Protein AF-X1RIW9-F1 (afdb_monomer_lite)

Secondary structure (DSSP, 8-state):
-HHHHHHHHHHT---HHHHHHHHHHHHHHHHHHHHHHHHHHHHHHHTSS-HHHHHHHHHHHHHHHHHHHHHHHHHHHHHHHHHHHHTTS-STTTTTS--

InterPro domains:
  IPR000731 Sterol-sensing domain [PS50156] (1-81)
  IPR004869 Membrane transport protein MMPL domain [PF03176] (4-80)
  IPR022813 Protein-export membrane protein SecD/SecF, archaeal and bacterial [PTHR30081] (1-81)

Sequence (99 aa):
QFHNRYQEELTRSKSVGDAIINSMSRILPTVSIALLATMIGFITLYISEVPMIRDFGMMLAVGIVLSYVAGLFLLHSIVYLGDMRNYGLTPHILYLLKN

pLDDT: mean 74.33, std 14.31, range [46.16, 93.75]

Structure (mmCIF, N/CA/C/O backbone):
data_AF-X1RIW9-F1
#
_entry.id   AF-X1RIW9-F1
#
loop_
_atom_site.group_PDB
_atom_site.id
_atom_site.type_symbol
_atom_site.label_atom_id
_atom_site.label_alt_id
_atom_site.label_comp_id
_atom_site.label_asym_id
_atom_site.label_entity_id
_atom_site.label_seq_id
_atom_site.pdbx_PDB_ins_code
_atom_site.Cartn_x
_atom_site.Cartn_y
_atom_site.Cartn_z
_atom_site.occupancy
_atom_site.B_iso_or_equiv
_atom_site.auth_seq_id
_atom_site.auth_comp_id
_atom_site.auth_asym_id
_atom_site.auth_atom_id
_atom_site.pdbx_PDB_model_num
ATOM 1 N N . GLN A 1 1 ? -11.211 -3.985 45.601 1.00 53.16 1 GLN A N 1
ATOM 2 C CA . GLN A 1 1 ? -10.758 -2.777 44.871 1.00 53.16 1 GLN A CA 1
ATOM 3 C C . GLN A 1 1 ? -9.961 -3.127 43.609 1.00 53.16 1 GLN A C 1
ATOM 5 O O . GLN A 1 1 ? -10.331 -2.642 42.551 1.00 53.16 1 GLN A O 1
ATOM 10 N N . PHE A 1 2 ? -8.981 -4.043 43.655 1.00 53.81 2 PHE A N 1
ATOM 11 C CA . PHE A 1 2 ? -8.292 -4.542 42.444 1.00 53.81 2 PHE A CA 1
ATOM 12 C C . PHE A 1 2 ? -9.211 -5.243 41.430 1.00 53.81 2 PHE A C 1
ATOM 14 O O . PHE A 1 2 ? -9.126 -4.977 40.237 1.00 53.81 2 PHE A O 1
ATOM 21 N N . HIS A 1 3 ? -10.149 -6.070 41.901 1.00 54.50 3 HIS A N 1
ATOM 22 C CA . HIS A 1 3 ? -11.104 -6.761 41.024 1.00 54.50 3 HIS A CA 1
ATOM 23 C C . HIS A 1 3 ? -12.048 -5.803 40.277 1.00 54.50 3 HIS A C 1
ATOM 25 O O . HIS A 1 3 ? -12.467 -6.108 39.171 1.00 54.50 3 HIS A O 1
ATOM 31 N N . ASN A 1 4 ? -12.337 -4.624 40.843 1.00 55.84 4 ASN A N 1
ATOM 32 C CA . ASN A 1 4 ? -13.199 -3.631 40.197 1.00 55.84 4 ASN A CA 1
ATOM 33 C C . ASN A 1 4 ? -12.450 -2.863 39.095 1.00 55.84 4 ASN A C 1
ATOM 35 O O . ASN A 1 4 ? -13.022 -2.586 38.049 1.00 55.84 4 ASN A O 1
ATOM 39 N N . ARG A 1 5 ? -11.146 -2.597 39.289 1.00 61.66 5 ARG A N 1
ATOM 40 C CA . ARG A 1 5 ? -10.297 -1.955 38.270 1.00 61.66 5 ARG A CA 1
ATOM 41 C C . ARG A 1 5 ? -9.962 -2.874 37.095 1.00 61.66 5 ARG A C 1
ATOM 43 O O . ARG A 1 5 ? -9.918 -2.397 35.970 1.00 61.66 5 ARG A O 1
ATOM 50 N N . TYR A 1 6 ? -9.789 -4.175 37.339 1.00 58.22 6 TYR A N 1
ATOM 51 C CA . TYR A 1 6 ? -9.568 -5.148 36.263 1.00 58.22 6 TYR A CA 1
ATOM 52 C C . TYR A 1 6 ? -10.805 -5.286 35.357 1.00 58.22 6 TYR A C 1
ATOM 54 O O . TYR A 1 6 ? -10.685 -5.330 34.136 1.00 58.22 6 TYR A O 1
ATOM 62 N N . GLN A 1 7 ? -12.008 -5.266 35.945 1.00 55.84 7 GLN A N 1
ATOM 63 C CA . GLN A 1 7 ? -13.268 -5.273 35.191 1.00 55.84 7 GLN A CA 1
ATOM 64 C C . GLN A 1 7 ? -13.510 -3.941 34.452 1.00 55.84 7 GLN A C 1
ATOM 66 O O . GLN A 1 7 ? -13.996 -3.944 33.320 1.00 55.84 7 GLN A O 1
ATOM 71 N N . GLU A 1 8 ? -13.093 -2.801 35.020 1.00 53.72 8 GLU A N 1
ATOM 72 C CA . GLU A 1 8 ? -13.081 -1.513 34.307 1.00 53.72 8 GLU A CA 1
ATOM 73 C C . GLU A 1 8 ? -12.091 -1.493 33.132 1.00 53.72 8 GLU A C 1
ATOM 75 O O . GLU A 1 8 ? -12.419 -0.943 32.085 1.00 53.72 8 GLU A O 1
ATOM 80 N N . GLU A 1 9 ? -10.910 -2.108 33.246 1.00 52.59 9 GLU A N 1
ATOM 81 C CA . GLU A 1 9 ? -9.934 -2.192 32.146 1.00 52.59 9 GLU A CA 1
ATOM 82 C C . GLU A 1 9 ? -10.389 -3.120 31.010 1.00 52.59 9 GLU A C 1
ATOM 84 O O . GLU A 1 9 ? -10.129 -2.826 29.840 1.00 52.59 9 GLU A O 1
ATOM 89 N N . LEU A 1 10 ? -11.158 -4.170 31.312 1.00 53.66 10 LEU A N 1
ATOM 90 C CA . LEU A 1 10 ? -11.819 -5.003 30.300 1.00 53.66 10 LEU A CA 1
ATOM 91 C C . LEU A 1 10 ? -12.982 -4.272 29.615 1.00 53.66 10 LEU A C 1
ATOM 93 O O . LEU A 1 10 ? -13.119 -4.349 28.399 1.00 53.66 10 LEU A O 1
ATOM 97 N N . THR A 1 11 ? -13.769 -3.492 30.358 1.00 52.19 11 THR A N 1
ATOM 98 C CA . THR A 1 11 ? -14.882 -2.703 29.791 1.00 52.19 11 THR A CA 1
ATOM 99 C C . THR A 1 11 ? -14.377 -1.493 28.988 1.00 52.19 11 THR A C 1
ATOM 101 O O . THR A 1 11 ? -15.019 -1.039 28.044 1.00 52.19 11 THR A O 1
ATOM 104 N N . ARG A 1 12 ? -13.185 -0.983 29.326 1.00 47.66 12 ARG A N 1
ATOM 105 C CA . ARG A 1 12 ? -12.481 0.101 28.621 1.00 47.66 12 ARG A CA 1
ATOM 106 C C . ARG A 1 12 ? -11.554 -0.403 27.513 1.00 47.66 12 ARG A C 1
ATOM 108 O O . ARG A 1 12 ? -10.960 0.415 26.802 1.00 47.66 12 ARG A O 1
ATOM 115 N N . SER A 1 13 ? -11.436 -1.720 27.344 1.00 48.84 13 SER A N 1
ATOM 116 C CA . SER A 1 13 ? -10.780 -2.319 26.189 1.00 48.84 13 SER A CA 1
ATOM 117 C C . SER A 1 13 ? -11.650 -2.038 24.970 1.00 48.84 13 SER A C 1
ATOM 119 O O . SER A 1 13 ? -12.508 -2.836 24.604 1.00 48.84 13 SER A O 1
ATOM 121 N N . LYS A 1 14 ? -11.438 -0.866 24.352 1.00 55.00 14 LYS A N 1
ATOM 122 C CA . LYS A 1 14 ? -11.819 -0.608 22.957 1.00 55.00 14 LYS A CA 1
ATOM 123 C C . LYS A 1 14 ? -11.519 -1.887 22.201 1.00 55.00 14 LYS A C 1
ATOM 125 O O . LYS A 1 14 ? -10.393 -2.380 22.325 1.00 55.00 14 LYS A O 1
ATOM 130 N N . SER A 1 15 ? -12.532 -2.464 21.561 1.00 64.56 15 SER A N 1
ATOM 131 C CA . SER A 1 15 ? -12.446 -3.847 21.119 1.00 64.56 15 SER A CA 1
ATOM 132 C C . SER A 1 15 ? -11.148 -4.061 20.341 1.00 64.56 15 SER A C 1
ATOM 134 O O . SER A 1 15 ? -10.681 -3.172 19.623 1.00 64.56 15 SER A O 1
ATOM 136 N N . VAL A 1 16 ? -10.518 -5.223 20.517 1.00 66.38 16 VAL A N 1
ATOM 137 C CA . VAL A 1 16 ? -9.266 -5.545 19.813 1.00 66.38 16 VAL A CA 1
ATOM 138 C C . VAL A 1 16 ? -9.432 -5.317 18.301 1.00 66.38 16 VAL A C 1
ATOM 140 O O . VAL A 1 16 ? -8.503 -4.843 17.653 1.00 66.38 16 VAL A O 1
ATOM 143 N N . GLY A 1 17 ? -10.641 -5.543 17.769 1.00 67.19 17 GLY A N 1
ATOM 144 C CA . GLY A 1 17 ? -11.025 -5.186 16.404 1.00 67.19 17 GLY A CA 1
ATOM 145 C C . GLY A 1 17 ? -10.869 -3.694 16.095 1.00 67.19 17 GLY A C 1
ATOM 146 O O . GLY A 1 17 ? -10.173 -3.351 15.145 1.00 67.19 17 GLY A O 1
ATOM 147 N N . ASP A 1 18 ? -11.418 -2.798 16.916 1.00 68.69 18 ASP A N 1
ATOM 148 C CA . ASP A 1 18 ? -11.329 -1.343 16.706 1.00 68.69 18 ASP A CA 1
ATOM 149 C C . ASP A 1 18 ? -9.893 -0.814 16.771 1.00 68.69 18 ASP A C 1
ATOM 151 O O . ASP A 1 18 ? -9.500 0.056 15.989 1.00 68.69 18 ASP A O 1
ATOM 155 N N . ALA A 1 19 ? -9.082 -1.338 17.694 1.00 74.00 19 ALA A N 1
ATOM 156 C CA . ALA A 1 19 ? -7.674 -0.961 17.808 1.00 74.00 19 ALA A CA 1
ATOM 157 C C . ALA A 1 19 ? -6.867 -1.395 16.572 1.00 74.00 19 ALA A C 1
ATOM 159 O O . ALA A 1 19 ? -6.019 -0.638 16.083 1.00 74.00 19 ALA A O 1
ATOM 160 N N . ILE A 1 20 ? -7.164 -2.585 16.039 1.00 75.88 20 ILE A N 1
ATOM 161 C CA . ILE A 1 20 ? -6.572 -3.096 14.801 1.00 75.88 20 ILE A CA 1
ATOM 162 C C . ILE A 1 20 ? -7.032 -2.247 13.613 1.00 75.88 20 ILE A C 1
ATOM 164 O O . ILE A 1 20 ? -6.180 -1.745 12.887 1.00 75.88 20 ILE A O 1
ATOM 168 N N . ILE A 1 21 ? -8.335 -2.003 13.443 1.00 77.50 21 ILE A N 1
ATOM 169 C CA . ILE A 1 21 ? -8.883 -1.199 12.334 1.00 77.50 21 ILE A CA 1
ATOM 170 C C . ILE A 1 21 ? -8.245 0.190 12.307 1.00 77.50 21 ILE A C 1
ATOM 172 O O . ILE A 1 21 ? -7.741 0.624 11.272 1.00 77.50 21 ILE A O 1
ATOM 176 N N . ASN A 1 22 ? -8.196 0.871 13.453 1.00 80.50 22 ASN A N 1
ATOM 177 C CA . ASN A 1 22 ? -7.660 2.227 13.533 1.00 80.50 22 ASN A CA 1
ATOM 178 C C . ASN A 1 22 ? -6.147 2.280 13.246 1.00 80.50 22 ASN A C 1
ATOM 180 O O . ASN A 1 22 ? -5.659 3.214 12.606 1.00 80.50 22 ASN A O 1
ATOM 184 N N . SER A 1 23 ? -5.397 1.261 13.676 1.00 84.25 23 SER A N 1
ATOM 185 C CA . SER A 1 23 ? -3.974 1.128 13.336 1.00 84.25 23 SER A CA 1
ATOM 186 C C . SER A 1 23 ? -3.788 0.876 11.838 1.00 84.25 23 SER A C 1
ATOM 188 O O . SER A 1 23 ? -2.949 1.502 11.192 1.00 84.25 23 SER A O 1
ATOM 190 N N . MET A 1 24 ? -4.618 0.012 11.259 1.00 82.12 24 MET A N 1
ATOM 191 C CA . MET A 1 24 ? -4.540 -0.369 9.852 1.00 82.12 24 MET A CA 1
ATOM 192 C C . MET A 1 24 ? -4.929 0.784 8.925 1.00 82.12 24 MET A C 1
ATOM 194 O O . MET A 1 24 ? -4.206 1.041 7.968 1.00 82.12 24 MET A O 1
ATOM 198 N N . SER A 1 25 ? -5.959 1.575 9.245 1.00 83.88 25 SER A N 1
ATOM 199 C CA . SER A 1 25 ? -6.306 2.786 8.479 1.00 83.88 25 SER A CA 1
ATOM 200 C C . SER A 1 25 ? -5.173 3.814 8.406 1.00 83.88 25 SER A C 1
ATOM 202 O O . SER A 1 25 ? -5.128 4.593 7.458 1.00 83.88 25 SER A O 1
ATOM 204 N N . ARG A 1 26 ? -4.241 3.823 9.368 1.00 85.94 26 ARG A N 1
ATOM 205 C CA . ARG A 1 26 ? -3.041 4.679 9.323 1.00 85.94 26 ARG A CA 1
ATOM 206 C C . ARG A 1 26 ? -1.890 4.044 8.542 1.00 85.94 26 ARG A C 1
ATOM 208 O O . ARG A 1 26 ? -1.140 4.747 7.865 1.00 85.94 26 ARG A O 1
ATOM 215 N N . ILE A 1 27 ? -1.748 2.723 8.623 1.00 88.38 27 ILE A N 1
ATOM 216 C CA . ILE A 1 27 ? -0.666 1.987 7.959 1.00 88.38 27 ILE A CA 1
ATOM 217 C C . ILE A 1 27 ? -0.937 1.841 6.456 1.00 88.38 27 ILE A C 1
ATOM 219 O O . ILE A 1 27 ? -0.019 2.043 5.670 1.00 88.38 27 ILE A O 1
ATOM 223 N N . LEU A 1 28 ? -2.180 1.575 6.038 1.00 86.88 28 LEU A N 1
ATOM 224 C CA . LEU A 1 28 ? -2.567 1.409 4.629 1.00 86.88 28 LEU A CA 1
ATOM 225 C C . LEU A 1 28 ? -2.048 2.527 3.707 1.00 86.88 28 LEU A C 1
ATOM 227 O O . LEU A 1 28 ? -1.327 2.202 2.766 1.00 86.88 28 LEU A O 1
ATOM 231 N N . PRO A 1 29 ? -2.339 3.822 3.954 1.00 88.81 29 PRO A N 1
ATOM 232 C CA . PRO A 1 29 ? -1.848 4.899 3.093 1.00 88.81 29 PRO A CA 1
ATOM 233 C C . PRO A 1 29 ? -0.317 5.009 3.107 1.00 88.81 29 PRO A C 1
ATOM 235 O O . PRO A 1 29 ? 0.286 5.298 2.076 1.00 88.81 29 PRO A O 1
ATOM 238 N N . THR A 1 30 ? 0.321 4.718 4.244 1.00 92.25 30 THR A N 1
ATOM 239 C CA . THR A 1 30 ? 1.787 4.705 4.371 1.00 92.25 30 THR A CA 1
ATOM 240 C C . THR A 1 30 ? 2.408 3.614 3.495 1.00 92.25 30 THR A C 1
ATOM 242 O O . THR A 1 30 ? 3.354 3.869 2.751 1.00 92.25 30 THR A O 1
ATOM 245 N N . VAL A 1 31 ? 1.844 2.404 3.532 1.00 89.69 31 VAL A N 1
ATOM 246 C CA . VAL A 1 31 ? 2.288 1.271 2.711 1.00 89.69 31 VAL A CA 1
ATOM 247 C C . VAL A 1 31 ? 2.074 1.569 1.231 1.00 89.69 31 VAL A C 1
ATOM 249 O O . VAL A 1 31 ? 2.980 1.332 0.441 1.00 89.69 31 VAL A O 1
ATOM 252 N N . SER A 1 32 ? 0.942 2.164 0.845 1.00 89.56 32 SER A N 1
ATOM 253 C CA . SER A 1 32 ? 0.683 2.556 -0.547 1.00 89.56 32 SER A CA 1
ATOM 254 C C . SER A 1 32 ? 1.769 3.480 -1.110 1.00 89.56 32 SER A C 1
ATOM 256 O O . SER A 1 32 ? 2.223 3.281 -2.235 1.00 89.56 32 SER A O 1
ATOM 258 N N . ILE A 1 33 ? 2.238 4.458 -0.326 1.00 93.75 33 ILE A N 1
ATOM 259 C CA . ILE A 1 33 ? 3.333 5.354 -0.736 1.00 93.75 33 ILE A CA 1
ATOM 260 C C . ILE A 1 33 ? 4.641 4.569 -0.915 1.00 93.75 33 ILE A C 1
ATOM 262 O O . ILE A 1 33 ? 5.344 4.762 -1.907 1.00 93.75 33 ILE A O 1
ATOM 266 N N . ALA A 1 34 ? 4.952 3.648 0.001 1.00 91.25 34 ALA A N 1
ATOM 267 C CA . ALA A 1 34 ? 6.132 2.790 -0.114 1.00 91.25 34 ALA A CA 1
ATOM 268 C C . ALA A 1 34 ? 6.080 1.894 -1.366 1.00 91.25 34 ALA A C 1
ATOM 270 O O . ALA A 1 34 ? 7.093 1.716 -2.047 1.00 91.25 34 ALA A O 1
ATOM 271 N N . LEU A 1 35 ? 4.897 1.376 -1.714 1.00 91.06 35 LEU A N 1
ATOM 272 C CA . LEU A 1 35 ? 4.690 0.605 -2.940 1.00 91.06 35 LEU A CA 1
ATOM 273 C C . LEU A 1 35 ? 4.933 1.441 -4.193 1.00 91.06 35 LEU A C 1
ATOM 275 O O . LEU A 1 35 ? 5.609 0.975 -5.107 1.00 91.06 35 LEU A O 1
ATOM 279 N N . LEU A 1 36 ? 4.439 2.682 -4.226 1.00 91.06 36 LEU A N 1
ATOM 280 C CA . LEU A 1 36 ? 4.699 3.604 -5.333 1.00 91.06 36 LEU A CA 1
ATOM 281 C C . LEU A 1 36 ? 6.197 3.887 -5.480 1.00 91.06 36 LEU A C 1
ATOM 283 O O . LEU A 1 36 ? 6.728 3.798 -6.585 1.00 91.06 36 LEU A O 1
ATOM 287 N N . ALA A 1 37 ? 6.896 4.151 -4.374 1.00 91.75 37 ALA A N 1
ATOM 288 C CA . ALA A 1 37 ? 8.344 4.351 -4.389 1.00 91.75 37 ALA A CA 1
ATOM 289 C C . ALA A 1 37 ? 9.091 3.108 -4.903 1.00 91.75 37 ALA A C 1
ATOM 291 O O . ALA A 1 37 ? 10.029 3.223 -5.691 1.00 91.75 37 ALA A O 1
ATOM 292 N N . THR A 1 38 ? 8.638 1.914 -4.516 1.00 89.25 38 THR A N 1
ATOM 293 C CA . THR A 1 38 ? 9.250 0.657 -4.960 1.00 89.25 38 THR A CA 1
ATOM 294 C C . THR A 1 38 ? 8.988 0.396 -6.443 1.00 89.25 38 THR A C 1
ATOM 296 O O . THR A 1 38 ? 9.905 0.003 -7.160 1.00 89.25 38 THR A O 1
ATOM 299 N N . MET A 1 39 ? 7.783 0.697 -6.942 1.00 86.19 39 MET A N 1
ATOM 300 C CA . MET A 1 39 ? 7.494 0.647 -8.378 1.00 86.19 39 MET A CA 1
ATOM 301 C C . MET A 1 39 ? 8.389 1.603 -9.170 1.00 86.19 39 MET A C 1
ATOM 303 O O . MET A 1 39 ? 8.926 1.203 -10.197 1.00 86.19 39 MET A O 1
ATOM 307 N N . ILE A 1 40 ? 8.623 2.825 -8.683 1.00 88.75 40 ILE A N 1
ATOM 308 C CA . ILE A 1 40 ? 9.558 3.772 -9.317 1.00 88.75 40 ILE A CA 1
ATOM 309 C C . ILE A 1 40 ? 10.988 3.199 -9.336 1.00 88.75 40 ILE A C 1
ATOM 311 O O . ILE A 1 40 ? 11.677 3.269 -10.359 1.00 88.75 40 ILE A O 1
ATOM 315 N N . GLY A 1 41 ? 11.421 2.567 -8.241 1.00 84.31 41 GLY A N 1
ATOM 316 C CA . GLY A 1 41 ? 12.710 1.875 -8.169 1.00 84.31 41 GLY A CA 1
ATOM 317 C C . GLY A 1 41 ? 12.836 0.738 -9.189 1.00 84.31 41 GLY A C 1
ATOM 318 O O . GLY A 1 41 ? 13.844 0.637 -9.886 1.00 84.31 41 GLY A O 1
ATOM 319 N N . PHE A 1 42 ? 11.793 -0.078 -9.351 1.00 81.00 42 PHE A N 1
ATOM 320 C CA . PHE A 1 42 ? 11.780 -1.162 -10.338 1.00 81.00 42 PHE A CA 1
ATOM 321 C C . PHE A 1 42 ? 11.684 -0.670 -11.781 1.00 81.00 42 PHE A C 1
ATOM 323 O O . PHE A 1 42 ? 12.335 -1.244 -12.648 1.00 81.00 42 PHE A O 1
ATOM 330 N N . ILE A 1 43 ? 10.953 0.412 -12.056 1.00 77.12 43 ILE A N 1
ATOM 331 C CA . ILE A 1 43 ? 10.935 1.047 -13.384 1.00 77.12 43 ILE A CA 1
ATOM 332 C C . ILE A 1 43 ? 12.341 1.531 -13.764 1.00 77.12 43 ILE A C 1
ATOM 334 O O . ILE A 1 43 ? 12.758 1.384 -14.910 1.00 77.12 43 ILE A O 1
ATOM 338 N N . THR A 1 44 ? 13.110 2.034 -12.796 1.00 81.25 44 THR A N 1
ATOM 339 C CA . THR A 1 44 ? 14.513 2.418 -13.015 1.00 81.25 44 THR A CA 1
ATOM 340 C C . THR A 1 44 ? 15.379 1.205 -13.373 1.00 81.25 44 THR A C 1
ATOM 342 O O . THR A 1 44 ? 16.199 1.274 -14.284 1.00 81.25 44 THR A O 1
ATOM 345 N N . LEU A 1 45 ? 15.162 0.066 -12.708 1.00 72.69 45 LEU A N 1
ATOM 346 C CA . LEU A 1 45 ? 15.829 -1.202 -13.033 1.00 72.69 45 LEU A CA 1
ATOM 347 C C . LEU A 1 45 ? 15.399 -1.763 -14.399 1.00 72.69 45 LEU A C 1
ATOM 349 O O . LEU A 1 45 ? 16.211 -2.370 -15.089 1.00 72.69 45 LEU A O 1
ATOM 353 N N . TYR A 1 46 ? 14.153 -1.529 -14.816 1.00 68.25 46 TYR A N 1
ATOM 354 C CA . TYR A 1 46 ? 13.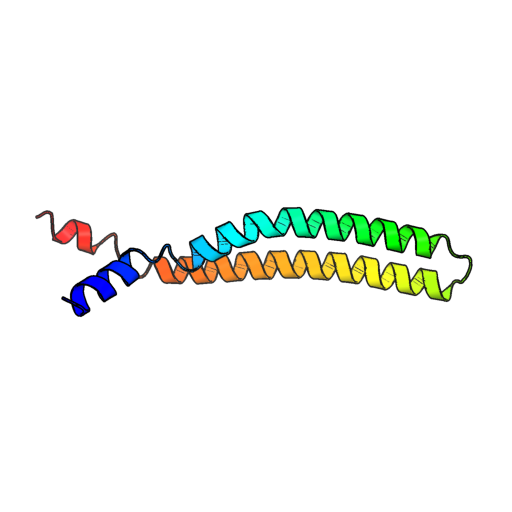621 -1.949 -16.116 1.00 68.25 46 TYR A CA 1
ATOM 355 C C . TYR A 1 46 ? 14.266 -1.213 -17.299 1.00 68.25 46 TYR A C 1
ATOM 357 O O . TYR A 1 46 ? 14.341 -1.765 -18.394 1.00 68.25 46 TYR A O 1
ATOM 365 N N . ILE A 1 47 ? 14.749 0.015 -17.082 1.00 69.31 47 ILE A N 1
ATOM 366 C CA . ILE A 1 47 ? 15.526 0.781 -18.072 1.00 69.31 47 ILE A CA 1
ATOM 367 C C . ILE A 1 47 ? 16.921 0.163 -18.296 1.00 69.31 47 ILE A C 1
ATOM 369 O O . ILE A 1 47 ? 17.579 0.475 -19.284 1.00 69.31 47 ILE A O 1
ATOM 373 N N . SER A 1 48 ? 17.380 -0.732 -17.414 1.00 69.38 48 SER A N 1
ATOM 374 C CA . SER A 1 48 ? 18.681 -1.385 -17.553 1.00 69.38 48 SER A CA 1
ATOM 375 C C . SER A 1 48 ? 18.711 -2.345 -18.752 1.00 69.38 48 SER A C 1
ATOM 377 O O . SER A 1 48 ? 17.820 -3.174 -18.923 1.00 69.38 48 SER A O 1
ATOM 379 N N . GLU A 1 49 ? 19.771 -2.271 -19.563 1.00 62.69 49 GLU A N 1
ATOM 380 C CA . GLU A 1 49 ? 19.950 -3.042 -20.810 1.0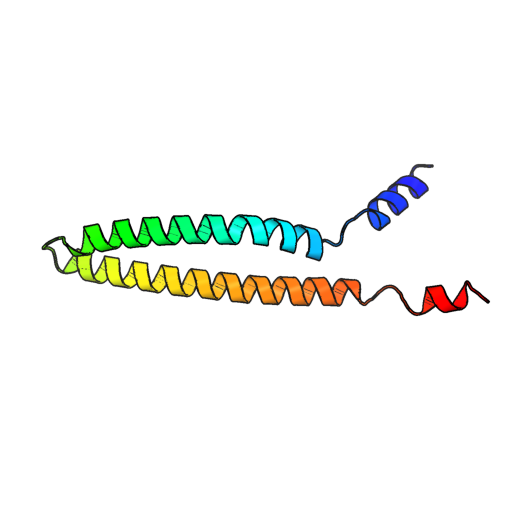0 62.69 49 GLU A CA 1
ATOM 381 C C . GLU A 1 49 ? 20.128 -4.559 -20.600 1.00 62.69 49 GLU A C 1
ATOM 383 O O . GLU A 1 49 ? 20.186 -5.324 -21.563 1.00 62.69 49 GLU A O 1
ATOM 388 N N . VAL A 1 50 ? 20.209 -5.022 -19.348 1.00 78.56 50 VAL A N 1
ATOM 389 C CA . VAL A 1 50 ? 20.432 -6.432 -19.016 1.00 78.56 50 VAL A CA 1
ATOM 390 C C . VAL A 1 50 ? 19.085 -7.169 -18.917 1.00 78.56 50 VAL A C 1
ATOM 392 O O . VAL A 1 50 ? 18.356 -6.968 -17.940 1.00 78.56 50 VAL A O 1
ATOM 395 N N .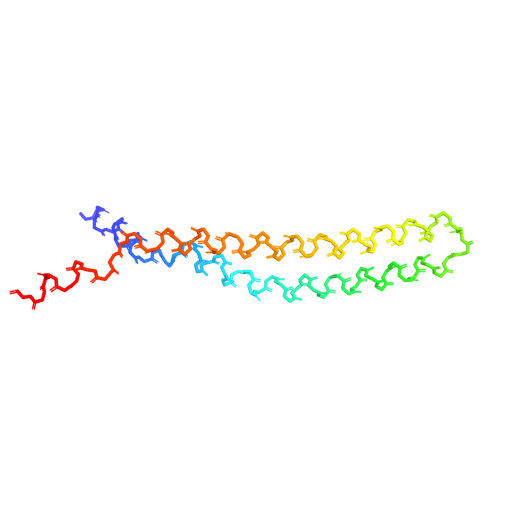 PRO A 1 51 ? 18.752 -8.084 -19.853 1.00 73.56 51 PRO A N 1
ATOM 396 C CA . PRO A 1 51 ? 17.444 -8.751 -19.894 1.00 73.56 51 PRO A CA 1
ATOM 397 C C . PRO A 1 51 ? 17.106 -9.526 -18.609 1.00 73.56 51 PRO A C 1
ATOM 399 O O . PRO A 1 51 ? 15.951 -9.564 -18.200 1.00 73.56 51 PRO A O 1
ATOM 402 N N . MET A 1 52 ? 18.116 -10.042 -17.902 1.00 79.31 52 MET A N 1
ATOM 403 C CA . MET A 1 52 ? 17.939 -10.720 -16.612 1.00 79.31 52 MET A CA 1
ATOM 404 C C . MET A 1 52 ? 17.360 -9.807 -15.513 1.00 79.31 52 MET A C 1
ATOM 406 O O . MET A 1 52 ? 16.561 -10.255 -14.693 1.00 79.31 52 MET A O 1
ATOM 410 N N . ILE A 1 53 ? 17.733 -8.523 -15.492 1.00 80.62 53 ILE A N 1
ATOM 411 C CA . ILE A 1 53 ? 17.263 -7.560 -14.479 1.00 80.62 53 ILE A CA 1
ATOM 412 C C . ILE A 1 53 ? 15.808 -7.163 -14.755 1.00 80.62 53 ILE A C 1
ATOM 414 O O . ILE A 1 53 ? 15.025 -6.963 -13.825 1.00 80.62 53 ILE A O 1
ATOM 418 N N . ARG A 1 54 ? 15.427 -7.103 -16.033 1.00 77.75 54 ARG A N 1
ATOM 419 C CA . ARG A 1 54 ? 14.073 -6.766 -16.481 1.00 77.75 54 ARG A CA 1
ATOM 420 C C . ARG A 1 54 ? 13.041 -7.796 -16.017 1.00 77.75 54 ARG A C 1
ATOM 422 O O . ARG A 1 54 ? 12.010 -7.418 -15.457 1.00 77.75 54 ARG A O 1
ATOM 429 N N . ASP A 1 55 ? 13.340 -9.080 -16.207 1.00 83.19 55 ASP A N 1
ATOM 430 C CA . ASP A 1 55 ? 12.457 -10.180 -15.798 1.00 83.19 55 ASP A CA 1
ATOM 431 C C . ASP A 1 55 ? 12.330 -10.255 -14.273 1.00 83.19 55 ASP A C 1
ATOM 433 O O . ASP A 1 55 ? 11.235 -10.429 -13.733 1.00 83.19 55 ASP A O 1
ATOM 437 N N . PHE A 1 56 ? 13.439 -10.027 -13.565 1.00 83.69 56 PHE A N 1
ATOM 438 C CA . PHE A 1 56 ? 13.445 -9.950 -12.109 1.00 83.69 56 PHE A CA 1
ATOM 439 C C . PHE A 1 56 ? 12.595 -8.780 -11.589 1.00 83.69 56 PHE A C 1
ATOM 441 O O . PHE A 1 56 ? 11.759 -8.967 -10.705 1.00 83.69 56 PHE A O 1
ATOM 448 N N . GLY A 1 57 ? 12.738 -7.588 -12.176 1.00 82.81 57 GLY A N 1
ATOM 449 C CA . GLY A 1 57 ? 11.938 -6.414 -11.820 1.00 82.81 57 GLY A CA 1
ATOM 450 C C . GLY A 1 57 ? 10.437 -6.621 -12.044 1.00 82.81 57 GLY A C 1
ATOM 451 O O . GLY A 1 57 ? 9.631 -6.252 -11.190 1.00 82.81 57 GLY A O 1
ATOM 452 N N . MET A 1 58 ? 10.053 -7.274 -13.146 1.00 82.06 58 MET A N 1
ATOM 453 C CA . MET A 1 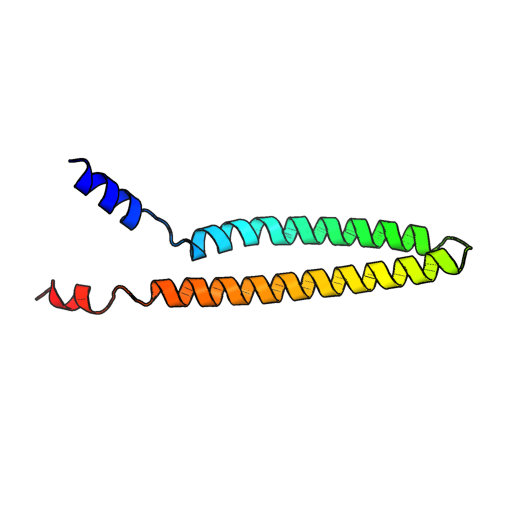58 ? 8.656 -7.640 -13.417 1.00 82.06 58 MET A CA 1
ATOM 454 C C . MET A 1 58 ? 8.107 -8.636 -12.390 1.00 82.06 58 MET A C 1
ATOM 456 O O . MET A 1 58 ? 7.001 -8.442 -11.883 1.00 82.06 58 MET A O 1
ATOM 460 N N . MET A 1 59 ? 8.878 -9.670 -12.035 1.00 88.56 59 MET A N 1
ATOM 461 C CA . MET A 1 59 ? 8.480 -10.637 -11.008 1.00 88.56 59 MET A CA 1
ATOM 462 C C . MET A 1 59 ? 8.262 -9.955 -9.651 1.00 88.56 59 MET A C 1
ATOM 464 O O . MET A 1 59 ? 7.260 -10.217 -8.983 1.00 88.56 59 MET A O 1
ATOM 468 N N . LEU A 1 60 ? 9.156 -9.040 -9.263 1.00 87.94 60 LEU A N 1
ATOM 469 C CA . LEU A 1 60 ? 9.026 -8.285 -8.018 1.00 87.94 60 LEU A CA 1
ATOM 470 C C . LEU A 1 60 ? 7.819 -7.340 -8.027 1.00 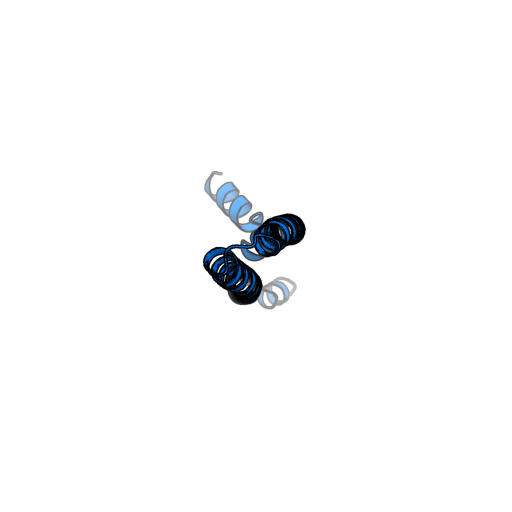87.94 60 LEU A C 1
ATOM 472 O O . LEU A 1 60 ? 7.106 -7.264 -7.027 1.00 87.94 60 LEU A O 1
ATOM 476 N N . ALA A 1 61 ? 7.556 -6.650 -9.141 1.00 85.62 61 ALA A N 1
ATOM 477 C CA . ALA A 1 61 ? 6.391 -5.778 -9.277 1.00 85.62 61 ALA A CA 1
ATOM 478 C C . ALA A 1 61 ? 5.080 -6.562 -9.098 1.00 85.62 61 ALA A C 1
ATOM 480 O O . ALA A 1 61 ? 4.224 -6.171 -8.301 1.00 85.62 61 ALA A O 1
ATOM 481 N N . VAL A 1 62 ? 4.951 -7.713 -9.768 1.00 89.56 62 VAL A N 1
ATOM 482 C CA . VAL A 1 62 ? 3.790 -8.606 -9.617 1.00 89.56 62 VAL A CA 1
ATOM 483 C C . VAL A 1 62 ? 3.686 -9.133 -8.185 1.00 89.56 62 VAL A C 1
ATOM 485 O O . VAL A 1 62 ? 2.605 -9.100 -7.596 1.00 89.56 62 VAL A O 1
ATOM 488 N N . GLY A 1 63 ? 4.802 -9.567 -7.594 1.00 92.00 63 GLY A N 1
ATOM 489 C CA . GLY A 1 63 ? 4.848 -10.064 -6.218 1.00 92.00 63 GLY A CA 1
ATOM 490 C C . GLY A 1 63 ? 4.383 -9.027 -5.196 1.00 92.00 63 GLY A C 1
ATOM 491 O O . GLY A 1 63 ? 3.629 -9.359 -4.281 1.00 92.00 63 GLY A O 1
ATOM 492 N N . ILE A 1 64 ? 4.762 -7.761 -5.377 1.00 90.25 64 ILE A N 1
ATOM 493 C CA . ILE A 1 64 ? 4.314 -6.651 -4.532 1.00 90.25 64 ILE A CA 1
ATOM 494 C C . ILE A 1 64 ? 2.810 -6.411 -4.655 1.00 90.25 64 ILE A C 1
ATOM 496 O O . ILE A 1 64 ? 2.137 -6.274 -3.633 1.00 90.25 64 ILE A O 1
ATOM 500 N N . VAL A 1 65 ? 2.272 -6.385 -5.877 1.00 89.69 65 VAL A N 1
ATOM 501 C CA . VAL A 1 65 ? 0.834 -6.174 -6.097 1.00 89.69 65 VAL A CA 1
ATOM 502 C C . VAL A 1 65 ? 0.036 -7.310 -5.460 1.00 89.69 65 VAL A C 1
ATOM 504 O O . VAL A 1 65 ? -0.913 -7.055 -4.719 1.00 89.69 65 VAL A O 1
ATOM 507 N N . LEU A 1 66 ? 0.461 -8.559 -5.672 1.00 93.44 66 LEU A N 1
ATOM 508 C CA . LEU A 1 66 ? -0.160 -9.727 -5.049 1.00 93.44 66 LEU A CA 1
ATOM 509 C C . LEU A 1 66 ? -0.070 -9.680 -3.521 1.00 93.44 66 LEU A C 1
ATOM 511 O O . LEU A 1 66 ? -1.062 -9.942 -2.847 1.00 93.44 66 LEU A O 1
ATOM 515 N N . SER A 1 67 ? 1.082 -9.297 -2.969 1.00 91.38 67 SER A N 1
ATOM 516 C CA . SER A 1 67 ? 1.272 -9.169 -1.519 1.00 91.38 67 SER A CA 1
ATOM 517 C C . SER A 1 67 ? 0.383 -8.078 -0.921 1.00 91.38 67 SER A C 1
ATOM 519 O O . SER A 1 67 ? -0.184 -8.267 0.153 1.00 91.38 67 SER A O 1
ATOM 521 N N . TYR A 1 68 ? 0.209 -6.954 -1.623 1.00 89.06 68 TYR A N 1
ATOM 522 C CA . TYR A 1 68 ? -0.682 -5.878 -1.196 1.00 89.06 68 TYR A CA 1
ATOM 523 C C . TYR A 1 68 ? -2.145 -6.325 -1.183 1.00 89.06 68 TYR A C 1
ATOM 525 O O . TYR A 1 68 ? -2.841 -6.138 -0.186 1.00 89.06 68 TYR A O 1
ATOM 533 N N . VAL A 1 69 ? -2.598 -6.978 -2.257 1.00 91.00 69 VAL A N 1
ATOM 534 C CA . VAL A 1 69 ? -3.960 -7.522 -2.347 1.00 91.00 69 VAL A CA 1
ATOM 535 C C . VAL A 1 69 ? -4.190 -8.581 -1.267 1.00 91.00 69 VAL A C 1
ATOM 537 O O . VAL A 1 69 ? -5.188 -8.511 -0.553 1.00 91.00 69 VAL A O 1
ATOM 540 N N . ALA A 1 70 ? -3.257 -9.518 -1.080 1.00 92.62 70 ALA A N 1
ATOM 541 C CA . ALA A 1 70 ? -3.335 -10.526 -0.024 1.00 92.62 70 ALA A CA 1
ATOM 542 C C . ALA A 1 70 ? -3.395 -9.892 1.376 1.00 92.62 70 ALA A C 1
ATOM 544 O O . ALA A 1 70 ? -4.190 -10.319 2.211 1.00 92.62 70 ALA A O 1
ATOM 545 N N . GLY A 1 71 ? -2.615 -8.834 1.618 1.00 89.56 71 GLY A N 1
ATOM 546 C CA . GLY A 1 71 ? -2.663 -8.057 2.855 1.00 89.56 71 GLY A CA 1
ATOM 547 C C . GLY A 1 71 ? -4.028 -7.408 3.096 1.00 89.56 71 GLY A C 1
ATOM 548 O O . GLY A 1 71 ? -4.548 -7.480 4.209 1.00 89.56 71 GLY A O 1
ATOM 549 N N . LEU A 1 72 ? -4.652 -6.843 2.055 1.00 87.75 72 LEU A N 1
ATOM 550 C CA . LEU A 1 72 ? -6.020 -6.326 2.147 1.00 87.75 72 LEU A CA 1
ATOM 551 C C . LEU A 1 72 ? -7.019 -7.446 2.460 1.00 87.75 72 LEU A C 1
ATOM 553 O O . LEU A 1 72 ? -7.844 -7.276 3.350 1.00 87.75 72 LEU A O 1
ATOM 557 N N . PHE A 1 73 ? -6.945 -8.602 1.800 1.00 89.38 73 PHE A N 1
ATOM 558 C CA . PHE A 1 73 ? -7.836 -9.730 2.104 1.00 89.38 73 PHE A CA 1
ATOM 559 C C . PHE A 1 73 ? -7.688 -10.224 3.547 1.00 89.38 73 PHE A C 1
ATOM 561 O O . PHE A 1 73 ? -8.689 -10.403 4.243 1.00 89.38 73 PHE A O 1
ATOM 568 N N . LEU A 1 74 ? -6.450 -10.387 4.021 1.00 87.44 74 LEU A N 1
ATOM 569 C CA . LEU A 1 74 ? -6.174 -10.753 5.410 1.00 87.44 74 LEU A CA 1
ATOM 570 C C . LEU A 1 74 ? -6.732 -9.717 6.384 1.00 87.44 74 LEU A C 1
ATOM 572 O O . LEU A 1 74 ? -7.323 -10.093 7.393 1.00 87.44 74 LEU A O 1
ATOM 576 N N . LEU A 1 75 ? -6.610 -8.427 6.065 1.00 82.69 75 LEU A N 1
ATOM 577 C CA . LEU A 1 75 ? -7.182 -7.358 6.875 1.00 82.69 75 LEU A CA 1
ATOM 578 C C . LEU A 1 75 ? -8.701 -7.509 7.014 1.00 82.69 75 LEU A C 1
ATOM 580 O O . LEU A 1 75 ? -9.205 -7.528 8.134 1.00 82.69 75 LEU A O 1
ATOM 584 N N . HIS A 1 76 ? -9.425 -7.661 5.903 1.00 83.44 76 HIS A N 1
ATOM 585 C CA . HIS A 1 76 ? -10.880 -7.842 5.933 1.00 83.44 76 HIS A CA 1
ATOM 586 C C . HIS A 1 76 ? -11.270 -9.105 6.714 1.00 83.44 76 HIS A C 1
ATOM 588 O O . HIS A 1 76 ? -12.211 -9.075 7.505 1.00 83.44 76 HIS A O 1
ATOM 594 N N . SER A 1 77 ? -10.508 -10.192 6.559 1.00 85.88 77 SER A N 1
ATOM 595 C CA . SER A 1 77 ? -10.729 -11.435 7.301 1.00 85.88 77 SER A CA 1
ATOM 596 C C . SER A 1 77 ? -10.522 -11.267 8.811 1.00 85.88 77 SER A C 1
ATOM 598 O O . SER A 1 77 ? -11.297 -11.811 9.596 1.00 85.88 77 SER A O 1
ATOM 600 N N . ILE A 1 78 ? -9.493 -10.526 9.233 1.00 81.06 78 ILE A N 1
ATOM 601 C CA . ILE A 1 78 ? -9.210 -10.260 10.651 1.00 81.06 78 ILE A CA 1
ATOM 602 C C . ILE A 1 78 ? -10.290 -9.362 11.252 1.00 81.06 78 ILE A C 1
ATOM 604 O O . ILE A 1 78 ? -10.734 -9.611 12.371 1.00 81.06 78 ILE A O 1
ATOM 608 N N . VAL A 1 79 ? -10.734 -8.344 10.511 1.00 77.94 79 VAL A N 1
ATOM 609 C CA . VAL A 1 79 ? -11.827 -7.462 10.939 1.00 77.94 79 VAL A CA 1
ATOM 610 C C . VAL A 1 79 ? -13.117 -8.254 11.121 1.00 77.94 79 VAL A C 1
ATOM 612 O O . VAL A 1 79 ? -13.748 -8.132 12.164 1.00 77.94 79 VAL A O 1
ATOM 615 N N . TYR A 1 80 ? -13.462 -9.124 10.171 1.00 77.62 80 TYR A N 1
ATOM 616 C CA . TYR A 1 80 ? -14.650 -9.974 10.260 1.00 77.62 80 TYR A CA 1
ATOM 617 C C . TYR A 1 80 ? -14.612 -10.912 11.478 1.00 77.62 80 TYR A C 1
ATOM 619 O O . TYR A 1 80 ? -15.596 -11.045 12.205 1.00 77.62 80 TYR A O 1
ATOM 627 N N . LEU A 1 81 ? -13.452 -11.515 11.759 1.00 73.94 81 LEU A N 1
ATOM 628 C CA . LEU A 1 81 ? -13.270 -12.367 12.936 1.00 73.94 81 LEU A CA 1
ATOM 629 C C . LEU A 1 81 ? -13.315 -11.568 14.252 1.00 73.94 81 LEU A C 1
ATOM 631 O O . LEU A 1 81 ? -13.823 -12.055 15.263 1.00 73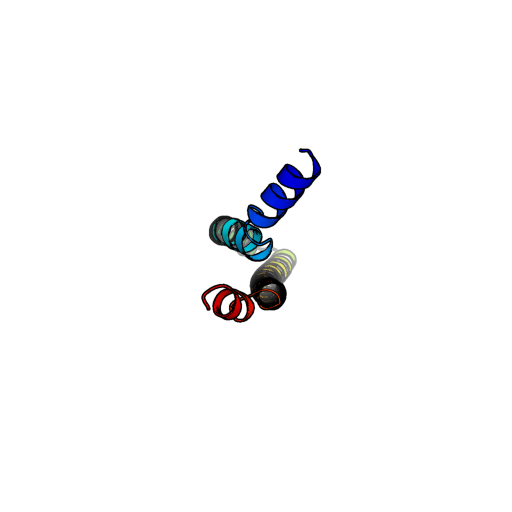.94 81 LEU A O 1
ATOM 635 N N . GLY A 1 82 ? -12.792 -10.339 14.245 1.00 70.25 82 GLY A N 1
ATOM 636 C CA . GLY A 1 82 ? -12.868 -9.412 15.374 1.00 70.25 82 GLY A CA 1
ATOM 637 C C . GLY A 1 82 ? -14.298 -8.959 15.668 1.00 70.25 82 GLY A C 1
ATOM 638 O O . GLY A 1 82 ? -14.691 -8.913 16.833 1.00 70.25 82 GLY A O 1
ATOM 639 N N . ASP A 1 83 ? -15.082 -8.693 14.623 1.00 67.25 83 ASP A N 1
ATOM 640 C CA . ASP A 1 83 ? -16.483 -8.281 14.710 1.00 67.25 83 ASP A CA 1
ATOM 641 C C . ASP A 1 83 ? -17.365 -9.411 15.269 1.00 67.25 83 ASP A C 1
ATOM 643 O O . ASP A 1 83 ? -18.093 -9.217 16.241 1.00 67.25 83 ASP A O 1
ATOM 647 N N . MET A 1 84 ? -17.188 -10.648 14.785 1.00 62.91 84 MET A N 1
ATOM 648 C CA . MET A 1 84 ? -17.865 -11.834 15.338 1.00 62.91 84 MET A CA 1
ATOM 649 C C . MET A 1 84 ? -17.603 -12.050 16.834 1.00 62.91 84 MET A C 1
ATOM 651 O O . MET A 1 84 ? -18.474 -12.552 17.545 1.00 62.91 84 MET A O 1
ATOM 655 N N . ARG A 1 85 ? -16.428 -11.654 17.344 1.00 60.12 85 ARG A N 1
ATOM 656 C CA . ARG A 1 85 ? -16.121 -11.751 18.778 1.00 60.12 85 ARG A CA 1
ATOM 657 C C . ARG A 1 85 ? -16.858 -10.701 19.619 1.00 60.12 85 ARG A C 1
ATOM 659 O O . ARG A 1 85 ? -17.086 -10.950 20.801 1.00 60.12 85 ARG A O 1
ATOM 666 N N . ASN A 1 86 ? -17.269 -9.576 19.026 1.00 56.75 86 ASN A N 1
ATOM 667 C CA . ASN A 1 86 ? -18.025 -8.514 19.699 1.00 56.75 86 ASN A CA 1
ATOM 668 C C . ASN A 1 86 ? -19.545 -8.769 19.745 1.00 56.75 86 ASN A C 1
ATOM 670 O O . ASN A 1 86 ? -20.205 -8.278 20.656 1.00 56.75 86 ASN A O 1
ATOM 674 N N . TYR A 1 87 ? -20.115 -9.580 18.845 1.00 53.28 87 TYR A N 1
ATOM 675 C CA . TYR A 1 87 ? -21.556 -9.906 18.866 1.00 53.28 87 TYR A CA 1
ATOM 676 C C . TYR A 1 87 ? -21.988 -10.847 20.009 1.00 53.28 87 TYR A C 1
ATOM 678 O O . TYR A 1 87 ? -23.183 -11.048 20.222 1.00 53.28 87 TYR A O 1
ATOM 686 N N . GLY A 1 88 ? -21.045 -11.411 20.772 1.00 51.50 88 GLY A N 1
ATOM 687 C CA . GLY A 1 88 ? -21.337 -12.351 21.861 1.00 51.50 88 GLY A CA 1
ATOM 688 C C . GLY A 1 88 ? -21.859 -11.729 23.164 1.00 51.50 88 GLY A C 1
ATOM 689 O O . GLY A 1 88 ? -22.326 -12.469 24.026 1.00 51.50 88 GLY A O 1
ATOM 690 N N . LEU A 1 89 ? -21.793 -10.402 23.347 1.00 57.59 89 LEU A N 1
ATOM 691 C CA . LEU A 1 89 ? -22.162 -9.748 24.611 1.00 57.59 89 LEU A CA 1
ATOM 692 C C . LEU A 1 89 ? -22.947 -8.441 24.375 1.00 57.59 89 LEU A C 1
ATOM 694 O O . LEU A 1 89 ? -22.385 -7.351 24.317 1.00 57.59 89 LEU A O 1
ATOM 698 N N . THR A 1 90 ? -24.280 -8.568 24.392 1.00 58.97 90 THR A N 1
ATOM 699 C CA . THR A 1 90 ? -25.322 -7.526 24.589 1.00 58.97 90 THR A CA 1
ATOM 700 C C . THR A 1 90 ? -25.703 -6.616 23.413 1.00 58.97 90 THR A C 1
ATOM 702 O O . THR A 1 90 ? -24.987 -5.688 23.054 1.00 58.97 90 THR A O 1
ATOM 705 N N . PRO A 1 91 ? -26.953 -6.777 22.932 1.00 55.19 91 PRO A N 1
ATOM 706 C CA . PRO A 1 91 ? -28.003 -5.841 23.367 1.00 55.19 91 PRO A CA 1
ATOM 707 C C . PRO A 1 91 ? -29.153 -6.483 24.167 1.00 55.19 91 PRO A C 1
ATOM 709 O O . PRO A 1 91 ? -29.973 -5.764 24.732 1.00 55.19 91 PRO A O 1
ATOM 712 N N . HIS A 1 92 ? -29.224 -7.816 24.279 1.00 56.69 92 HIS A N 1
ATOM 713 C CA . HIS A 1 92 ? -30.428 -8.465 24.822 1.00 56.69 92 HIS A CA 1
ATOM 714 C C . HIS A 1 92 ? -30.578 -8.379 26.359 1.00 56.69 92 HIS A C 1
ATOM 716 O O . HIS A 1 92 ? -31.700 -8.280 26.851 1.00 56.69 92 HIS A O 1
ATOM 722 N N . ILE A 1 93 ? -29.478 -8.348 27.126 1.00 58.03 93 ILE A N 1
ATOM 723 C CA . ILE A 1 93 ? -29.513 -8.301 28.607 1.00 58.03 93 ILE A CA 1
ATOM 724 C C . ILE A 1 93 ? -29.810 -6.879 29.123 1.00 58.03 93 ILE A C 1
ATOM 726 O O . ILE A 1 93 ? -30.442 -6.713 30.163 1.00 58.03 93 ILE A O 1
ATOM 730 N N . LEU A 1 94 ? -29.448 -5.841 28.358 1.00 59.59 94 LEU A N 1
ATOM 731 C CA . LEU A 1 94 ? -29.718 -4.443 28.718 1.00 59.59 94 LEU A CA 1
ATOM 732 C C . LEU A 1 94 ? -31.226 -4.112 28.694 1.00 59.59 94 LEU A C 1
ATOM 734 O O . LEU A 1 94 ? -31.673 -3.232 29.423 1.00 59.59 94 LEU A O 1
ATOM 738 N N . TYR A 1 95 ? -32.016 -4.849 27.902 1.00 59.38 95 TYR A N 1
ATOM 739 C CA . TYR A 1 95 ? -33.481 -4.746 27.900 1.00 59.38 95 TYR A CA 1
ATOM 740 C C . TYR A 1 95 ? -34.138 -5.402 29.124 1.00 59.38 95 TYR A C 1
ATOM 742 O O . TYR A 1 95 ? -35.226 -4.985 29.505 1.00 59.38 95 TYR A O 1
ATOM 750 N N . LEU A 1 96 ? -33.486 -6.381 29.763 1.00 58.03 96 LEU A N 1
ATOM 751 C CA . LEU A 1 96 ? -34.037 -7.096 30.923 1.00 58.03 96 LEU A CA 1
ATOM 752 C C . LEU A 1 96 ? -33.750 -6.416 32.269 1.00 58.03 96 LEU A C 1
ATOM 754 O O . LEU A 1 96 ? -34.417 -6.732 33.242 1.00 58.03 96 LEU A O 1
ATOM 758 N N . LEU A 1 97 ? -32.796 -5.481 32.336 1.00 60.62 97 LEU A N 1
ATOM 759 C CA . LEU A 1 97 ? -32.518 -4.684 33.544 1.00 60.62 97 LEU A CA 1
ATOM 760 C C . LEU A 1 97 ? -33.267 -3.339 33.579 1.00 60.62 97 LEU A C 1
ATOM 762 O O . LEU A 1 97 ? -33.117 -2.576 34.530 1.00 60.62 97 LEU A O 1
ATOM 766 N N . LYS A 1 98 ? -34.047 -3.028 32.535 1.00 54.56 98 LYS A N 1
ATOM 767 C CA . LYS A 1 98 ? -34.857 -1.801 32.427 1.00 54.56 98 LYS A CA 1
ATOM 768 C C . LYS A 1 98 ? -36.352 -2.045 32.710 1.00 54.56 98 LYS A C 1
ATOM 770 O O . LYS A 1 98 ? -37.174 -1.185 32.397 1.00 54.56 98 LYS A O 1
ATOM 775 N N . ASN A 1 99 ? -36.704 -3.201 33.266 1.00 46.16 99 ASN A N 1
ATOM 776 C CA . ASN A 1 99 ? -38.047 -3.558 33.724 1.00 46.16 99 ASN A CA 1
ATOM 777 C C . ASN A 1 99 ? -37.949 -4.278 35.068 1.00 46.16 99 ASN A C 1
ATOM 779 O O . ASN A 1 99 ? -38.902 -4.149 35.861 1.00 46.16 99 ASN A O 1
#

Organism: NCBI:txid412755

Foldseek 3Di:
DVVVVVVVVVVVPPQPLVVLVVVCVVVLVVVVVVLVVLLVVLVVQCPDPDVVSNVVSVVVNVVSVVVSVVVVVVNVVVSVVSVVVVVPDDDPVVVVVVD

Radius of gyration: 22.85 Å; chains: 1; bounding box: 58×18×66 Å